Protein AF-A0ABD6WJP2-F1 (afdb_monomer_lite)

Sequence (148 aa):
MTPTDTGRATAEQLALILDTRRAESDDDATAADAEILAHIRNTLTLPGEGAPGGFPVTDDGTAYAAALIAFLTPAEKQDTGAALAAFLTPTPETLDERAARIESNRRVDEGWQALSPAEQAAQIAAVERTENPGGPCDCANCYEPADR

Structure (mmCIF, N/CA/C/O backbone):
data_AF-A0ABD6WJP2-F1
#
_entry.id   AF-A0ABD6WJP2-F1
#
loop_
_atom_site.group_PDB
_atom_site.id
_atom_site.type_symbol
_atom_site.label_atom_id
_atom_site.label_alt_id
_atom_site.label_comp_id
_atom_site.label_asym_id
_atom_site.label_entity_id
_atom_site.label_seq_id
_atom_site.pdbx_PDB_ins_code
_atom_site.Cartn_x
_atom_site.Cartn_y
_atom_site.Cartn_z
_atom_site.occupancy
_atom_site.B_iso_or_equiv
_atom_site.auth_seq_id
_atom_site.auth_comp_id
_atom_site.auth_asym_id
_atom_site.auth_atom_id
_atom_site.pdbx_PDB_model_num
ATOM 1 N N . MET A 1 1 ? 21.313 -12.684 0.507 1.00 42.25 1 MET A N 1
ATOM 2 C CA . MET A 1 1 ? 20.917 -11.836 -0.635 1.00 42.25 1 MET A CA 1
ATOM 3 C C . MET A 1 1 ? 19.630 -11.143 -0.259 1.00 42.25 1 MET A C 1
ATOM 5 O O . MET A 1 1 ? 18.653 -11.826 0.021 1.00 42.25 1 MET A O 1
ATOM 9 N N . THR A 1 2 ? 19.658 -9.820 -0.157 1.00 45.75 2 THR A N 1
ATOM 10 C CA . THR A 1 2 ? 18.459 -9.006 0.062 1.00 45.75 2 THR A CA 1
ATOM 11 C C . THR A 1 2 ? 17.679 -8.969 -1.254 1.00 45.75 2 THR A C 1
ATOM 13 O O . THR A 1 2 ? 18.316 -8.783 -2.291 1.00 45.75 2 THR A O 1
ATOM 16 N N . PRO A 1 3 ? 16.354 -9.187 -1.268 1.00 58.31 3 PRO A N 1
ATOM 17 C CA . PRO A 1 3 ? 15.568 -9.040 -2.487 1.00 58.31 3 PRO A CA 1
ATOM 18 C C . PRO A 1 3 ? 15.701 -7.602 -2.996 1.00 58.31 3 PRO A C 1
ATOM 20 O O . PRO A 1 3 ? 15.383 -6.664 -2.264 1.00 58.31 3 PRO A O 1
ATOM 23 N N . THR A 1 4 ? 16.199 -7.420 -4.218 1.00 69.00 4 THR A N 1
ATOM 24 C CA . THR A 1 4 ? 16.143 -6.121 -4.889 1.00 69.00 4 THR A CA 1
ATOM 25 C C . THR A 1 4 ? 14.677 -5.855 -5.184 1.00 69.00 4 THR A C 1
ATOM 27 O O . THR A 1 4 ? 14.054 -6.599 -5.938 1.00 69.00 4 THR A O 1
ATOM 30 N N . ASP A 1 5 ? 14.104 -4.836 -4.549 1.00 77.81 5 ASP A N 1
ATOM 31 C CA . ASP A 1 5 ? 12.790 -4.343 -4.942 1.00 77.81 5 ASP A CA 1
ATOM 32 C C . ASP A 1 5 ? 12.856 -3.972 -6.433 1.00 77.81 5 ASP A C 1
ATOM 34 O O . ASP A 1 5 ? 13.858 -3.439 -6.900 1.00 77.81 5 ASP A O 1
ATOM 38 N N . THR A 1 6 ? 11.851 -4.326 -7.215 1.00 82.25 6 THR A N 1
ATOM 39 C CA . THR A 1 6 ? 11.832 -4.069 -8.666 1.00 82.25 6 THR A CA 1
ATOM 40 C C . THR A 1 6 ? 10.681 -3.156 -9.058 1.00 82.25 6 THR A C 1
ATOM 42 O O . THR A 1 6 ? 10.491 -2.874 -10.240 1.00 82.25 6 THR A O 1
ATOM 45 N N . GLY A 1 7 ? 9.933 -2.645 -8.073 1.00 85.31 7 GLY A N 1
ATOM 46 C CA . GLY A 1 7 ? 8.733 -1.874 -8.346 1.00 85.31 7 GLY A CA 1
ATOM 47 C C . GLY A 1 7 ? 7.755 -2.692 -9.190 1.00 85.31 7 GLY A C 1
ATOM 48 O O . GLY A 1 7 ? 7.613 -3.901 -9.010 1.00 85.31 7 GLY A O 1
ATOM 49 N N . ARG A 1 8 ? 7.102 -2.045 -10.152 1.00 86.75 8 ARG A N 1
ATOM 50 C CA . ARG A 1 8 ? 6.215 -2.697 -11.128 1.00 86.75 8 ARG A CA 1
ATOM 51 C C . ARG A 1 8 ? 6.944 -3.196 -12.383 1.00 86.75 8 ARG A C 1
ATOM 53 O O . ARG A 1 8 ? 6.273 -3.638 -13.315 1.00 86.75 8 ARG A O 1
ATOM 60 N N . ALA A 1 9 ? 8.273 -3.099 -12.452 1.00 88.94 9 ALA A N 1
ATOM 61 C CA . ALA A 1 9 ? 9.012 -3.503 -13.644 1.00 88.94 9 ALA A CA 1
ATOM 62 C C . ALA A 1 9 ? 8.990 -5.026 -13.842 1.00 88.94 9 ALA A C 1
ATOM 64 O O . ALA A 1 9 ? 9.253 -5.807 -12.929 1.00 88.94 9 ALA A O 1
ATOM 65 N N . THR A 1 10 ? 8.707 -5.440 -15.074 1.00 88.44 10 THR A N 1
ATOM 66 C CA . THR A 1 10 ? 8.856 -6.826 -15.540 1.00 88.44 10 THR A CA 1
ATOM 67 C C . THR A 1 10 ? 10.330 -7.203 -15.712 1.00 88.44 10 THR A C 1
ATOM 69 O O . THR A 1 10 ? 11.198 -6.332 -15.792 1.00 88.44 10 THR A O 1
ATOM 72 N N . ALA A 1 11 ? 10.633 -8.501 -15.813 1.00 88.38 11 ALA A N 1
ATOM 73 C CA . ALA A 1 11 ? 12.002 -8.973 -16.034 1.00 88.38 11 ALA A CA 1
ATOM 74 C C . ALA A 1 11 ? 12.600 -8.421 -17.341 1.00 88.38 11 ALA A C 1
ATOM 76 O O . ALA A 1 11 ? 13.765 -8.031 -17.374 1.00 88.38 11 ALA A O 1
ATOM 77 N N . GLU A 1 12 ? 11.787 -8.319 -18.392 1.00 89.12 12 GLU A N 1
ATOM 78 C CA . GLU A 1 12 ? 12.170 -7.743 -19.680 1.00 89.12 12 GLU A CA 1
ATOM 79 C C . GLU A 1 12 ? 12.463 -6.240 -19.567 1.00 89.12 12 GLU A C 1
ATOM 81 O O . GLU A 1 12 ? 13.420 -5.748 -20.162 1.00 89.12 12 GLU A O 1
ATOM 86 N N . GLN A 1 13 ? 11.683 -5.507 -18.768 1.00 92.56 13 GLN A N 1
ATOM 87 C CA . GLN A 1 13 ? 11.934 -4.088 -18.496 1.00 92.56 13 GLN A CA 1
ATOM 88 C C . GLN A 1 13 ? 13.200 -3.877 -17.660 1.00 92.56 13 GLN A C 1
ATOM 90 O O . GLN A 1 13 ? 13.941 -2.934 -17.917 1.00 92.56 13 GLN A O 1
ATOM 95 N N . LEU A 1 14 ? 13.483 -4.756 -16.696 1.00 90.69 14 LEU A N 1
ATOM 96 C CA . LEU A 1 14 ? 14.728 -4.708 -15.924 1.00 90.69 14 LEU A CA 1
ATOM 97 C C . LEU A 1 14 ? 15.948 -4.991 -16.805 1.00 90.69 14 LEU A C 1
ATOM 99 O O . LEU A 1 14 ? 16.939 -4.273 -16.705 1.00 90.69 14 LEU A O 1
ATOM 103 N N . ALA A 1 15 ? 15.866 -5.988 -17.691 1.00 91.12 15 ALA A N 1
ATOM 104 C CA . ALA A 1 15 ? 16.926 -6.276 -18.656 1.00 91.12 15 ALA A CA 1
ATOM 105 C C . ALA A 1 15 ? 17.182 -5.072 -19.573 1.00 91.12 15 ALA A C 1
ATOM 107 O O . ALA A 1 15 ? 18.325 -4.654 -19.724 1.00 91.12 15 ALA A O 1
ATOM 108 N N . LEU A 1 16 ? 16.116 -4.443 -20.084 1.00 92.31 16 LEU A N 1
ATOM 109 C CA . LEU A 1 16 ? 16.223 -3.223 -20.884 1.00 92.31 16 LEU A CA 1
ATOM 110 C C . LEU A 1 16 ? 16.922 -2.088 -20.119 1.00 92.31 16 LEU A C 1
ATOM 112 O O . LEU A 1 16 ? 17.799 -1.431 -20.670 1.00 92.31 16 LEU A O 1
ATOM 116 N N . ILE A 1 17 ? 16.568 -1.868 -18.849 1.00 92.12 17 ILE A N 1
ATOM 117 C CA . ILE A 1 17 ? 17.210 -0.841 -18.017 1.00 92.12 17 ILE A CA 1
ATOM 118 C C . ILE A 1 17 ? 18.713 -1.106 -17.881 1.00 92.12 17 ILE A C 1
ATOM 120 O O . ILE A 1 17 ? 19.519 -0.191 -18.056 1.00 92.12 17 ILE A O 1
ATOM 124 N N . LEU A 1 18 ? 19.083 -2.347 -17.564 1.00 91.19 18 LEU A N 1
ATOM 125 C CA . LEU A 1 18 ? 20.469 -2.752 -17.342 1.00 91.19 18 LEU A CA 1
ATOM 126 C C . LEU A 1 18 ? 21.304 -2.661 -18.624 1.00 91.19 18 LEU A C 1
ATOM 128 O O . LEU A 1 18 ? 22.411 -2.124 -18.588 1.00 91.19 18 LEU A O 1
ATOM 132 N N . ASP A 1 19 ? 20.770 -3.134 -19.750 1.00 92.06 19 ASP A N 1
ATOM 133 C CA . ASP A 1 19 ? 21.452 -3.111 -21.045 1.00 92.06 19 ASP A CA 1
ATOM 134 C C . ASP A 1 19 ? 21.687 -1.675 -21.527 1.00 92.06 19 ASP A C 1
ATOM 136 O O . ASP A 1 19 ? 22.799 -1.334 -21.934 1.00 92.06 19 ASP A O 1
ATOM 140 N N . THR A 1 20 ? 20.677 -0.804 -21.422 1.00 90.12 20 THR A N 1
ATOM 141 C CA . THR A 1 20 ? 20.822 0.612 -21.784 1.00 90.12 20 THR A CA 1
ATOM 142 C C . THR A 1 20 ? 21.843 1.313 -20.888 1.00 90.12 20 THR A C 1
ATOM 144 O O . THR A 1 20 ? 22.724 2.000 -21.397 1.00 90.12 20 THR A O 1
ATOM 147 N N . ARG A 1 21 ? 21.810 1.096 -19.566 1.00 88.25 21 ARG A N 1
AT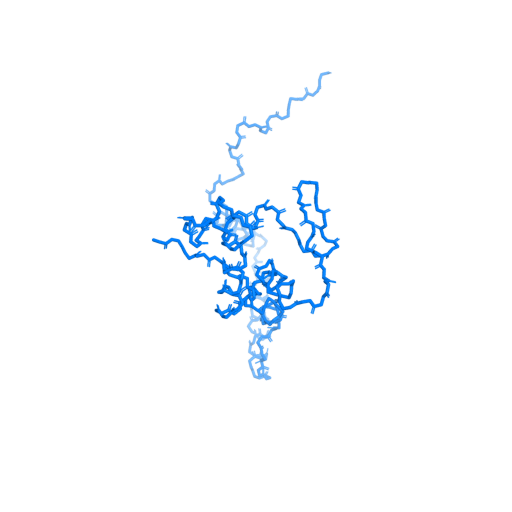OM 148 C CA . ARG A 1 21 ? 22.777 1.724 -18.645 1.00 88.25 21 ARG A CA 1
ATOM 149 C C . ARG A 1 21 ? 24.213 1.291 -18.902 1.00 88.25 21 ARG A C 1
ATOM 151 O O . ARG A 1 21 ? 25.103 2.132 -18.898 1.00 88.25 21 ARG A O 1
ATOM 158 N N . ARG A 1 22 ? 24.430 0.009 -19.191 1.00 87.81 22 ARG A N 1
ATOM 159 C CA . ARG A 1 22 ? 25.751 -0.523 -19.558 1.00 87.81 22 ARG A CA 1
ATOM 160 C C . ARG A 1 22 ? 26.267 0.011 -20.888 1.00 87.81 22 ARG A C 1
ATOM 162 O O . ARG A 1 22 ? 27.475 0.117 -21.061 1.00 87.81 22 ARG A O 1
ATOM 169 N N . ALA A 1 23 ? 25.373 0.304 -21.828 1.00 87.31 23 ALA A N 1
ATOM 170 C CA . ALA A 1 23 ? 25.742 0.867 -23.121 1.00 87.31 23 ALA A CA 1
ATOM 171 C C . ALA A 1 23 ? 26.049 2.372 -23.048 1.00 87.31 23 ALA A C 1
ATOM 173 O O . ALA A 1 23 ? 26.845 2.869 -23.842 1.00 87.31 23 ALA A O 1
ATOM 174 N N . GLU A 1 24 ? 25.410 3.095 -22.125 1.00 81.75 24 GLU A N 1
ATOM 175 C CA . GLU A 1 24 ? 25.500 4.558 -22.021 1.00 81.75 24 GLU A CA 1
ATOM 176 C C . GLU A 1 24 ? 26.496 5.053 -20.962 1.00 81.75 24 GLU A C 1
ATOM 178 O O . GLU A 1 24 ? 26.903 6.214 -21.012 1.00 81.75 24 GLU A O 1
ATOM 183 N N . SER A 1 25 ? 26.894 4.202 -20.011 1.00 76.06 25 SER A N 1
ATOM 184 C CA . SER A 1 25 ? 27.780 4.560 -18.902 1.00 76.06 25 SER A CA 1
ATOM 185 C C . SER A 1 25 ? 28.910 3.542 -18.733 1.00 76.06 25 SER A C 1
ATOM 187 O O . SER A 1 25 ? 28.677 2.396 -18.342 1.00 76.06 25 SER A O 1
ATOM 189 N N . ASP A 1 26 ? 30.152 3.982 -18.957 1.00 76.06 26 ASP A N 1
ATOM 190 C CA . ASP A 1 26 ? 31.355 3.168 -18.721 1.00 76.06 26 ASP A CA 1
ATOM 191 C C . ASP A 1 26 ? 31.484 2.740 -17.245 1.00 76.06 26 ASP A C 1
ATOM 193 O O . ASP A 1 26 ? 32.010 1.664 -16.953 1.00 76.06 26 ASP A O 1
ATOM 197 N N . ASP A 1 27 ? 30.942 3.542 -16.320 1.00 70.62 27 ASP A N 1
ATOM 198 C CA . ASP A 1 27 ? 30.904 3.238 -14.885 1.00 70.62 27 ASP A CA 1
ATOM 199 C C . ASP A 1 27 ? 29.976 2.048 -14.573 1.00 70.62 27 ASP A C 1
ATOM 201 O O . ASP A 1 27 ? 30.230 1.287 -13.638 1.00 70.62 27 ASP A O 1
ATOM 205 N N . ASP A 1 28 ? 28.935 1.835 -15.388 1.00 76.75 28 ASP A N 1
ATOM 206 C CA . ASP A 1 28 ? 27.972 0.740 -15.218 1.00 76.75 28 ASP A CA 1
ATOM 207 C C . ASP A 1 28 ? 28.384 -0.528 -16.000 1.00 76.75 28 ASP A C 1
ATOM 209 O O . ASP A 1 28 ? 27.847 -1.612 -15.756 1.00 76.75 28 ASP A O 1
ATOM 213 N N . ALA A 1 29 ? 29.369 -0.442 -16.904 1.00 75.25 29 ALA A N 1
ATOM 214 C CA . ALA A 1 29 ? 29.757 -1.528 -17.813 1.00 75.25 29 ALA A CA 1
ATOM 215 C C . ALA A 1 29 ? 30.240 -2.806 -17.097 1.00 75.25 29 ALA A C 1
ATOM 217 O O . ALA A 1 29 ? 30.068 -3.913 -17.611 1.00 75.25 29 ALA A O 1
ATOM 218 N N . THR A 1 30 ? 30.830 -2.668 -15.904 1.00 78.12 30 THR A N 1
ATOM 219 C CA . THR A 1 30 ? 31.290 -3.799 -15.069 1.00 78.12 30 THR A CA 1
ATOM 220 C C . THR A 1 30 ? 30.574 -3.900 -13.721 1.00 78.12 30 THR A C 1
ATOM 222 O O . THR A 1 30 ? 30.856 -4.819 -12.950 1.00 78.12 30 THR A O 1
ATOM 225 N N . ALA A 1 31 ? 29.635 -2.990 -13.448 1.00 83.44 31 ALA A N 1
ATOM 226 C CA . ALA A 1 31 ? 28.879 -2.955 -12.205 1.00 83.44 31 ALA A CA 1
ATOM 227 C C . ALA A 1 31 ? 27.881 -4.120 -12.116 1.00 83.44 31 ALA A C 1
ATOM 229 O O . ALA A 1 31 ? 27.334 -4.603 -13.122 1.00 83.44 31 ALA A O 1
ATOM 230 N N . ALA A 1 32 ? 27.622 -4.574 -10.889 1.00 86.81 32 ALA A N 1
ATOM 231 C CA . ALA A 1 32 ? 26.603 -5.584 -10.650 1.00 86.81 32 ALA A CA 1
ATOM 232 C C . ALA A 1 32 ? 25.201 -5.004 -10.904 1.00 86.81 32 ALA A C 1
ATOM 234 O O . ALA A 1 32 ? 24.938 -3.840 -10.607 1.00 86.81 32 ALA A O 1
ATOM 235 N N . ASP A 1 33 ? 24.258 -5.835 -11.365 1.00 87.00 33 ASP A N 1
ATOM 236 C CA . ASP A 1 33 ? 22.876 -5.400 -11.642 1.00 87.00 33 ASP A CA 1
ATOM 237 C C . ASP A 1 33 ? 22.243 -4.670 -10.445 1.00 87.00 33 ASP A C 1
ATOM 239 O O . ASP A 1 33 ? 21.573 -3.652 -10.597 1.00 87.00 33 ASP A O 1
ATOM 243 N N . ALA A 1 34 ? 22.493 -5.163 -9.229 1.00 85.31 34 ALA A N 1
ATOM 244 C CA . ALA A 1 34 ? 21.973 -4.562 -8.005 1.00 85.31 34 ALA A CA 1
ATOM 245 C C . ALA A 1 34 ? 22.538 -3.155 -7.734 1.00 85.31 34 ALA A C 1
ATOM 247 O O . ALA A 1 34 ? 21.825 -2.318 -7.185 1.00 85.31 34 ALA A O 1
ATOM 248 N N . GLU A 1 35 ? 23.788 -2.886 -8.118 1.00 86.50 35 GLU A N 1
ATOM 249 C CA . GLU A 1 35 ? 24.429 -1.576 -7.949 1.00 86.50 35 GLU A CA 1
ATOM 250 C C . GLU A 1 35 ? 23.851 -0.563 -8.938 1.00 86.50 35 GLU A C 1
ATOM 252 O O . GLU A 1 35 ? 23.480 0.539 -8.533 1.00 86.50 35 GLU A O 1
ATOM 257 N N . ILE A 1 36 ? 23.663 -0.974 -10.197 1.00 88.19 36 ILE A N 1
ATOM 258 C CA . ILE A 1 36 ? 23.035 -0.157 -11.245 1.00 88.19 36 ILE A CA 1
ATOM 259 C C . ILE A 1 36 ? 21.601 0.214 -10.833 1.00 88.19 36 ILE A C 1
ATOM 261 O O . ILE A 1 36 ? 21.217 1.385 -10.837 1.00 88.19 36 ILE A O 1
ATOM 265 N N . LEU A 1 37 ? 20.806 -0.772 -10.407 1.00 89.06 37 LEU A N 1
ATOM 266 C CA . LEU A 1 37 ? 19.415 -0.559 -9.994 1.00 89.06 37 LEU A CA 1
ATOM 267 C C . LEU A 1 37 ? 19.301 0.308 -8.727 1.00 89.06 37 LEU A C 1
ATOM 269 O O . LEU A 1 37 ? 18.393 1.139 -8.625 1.00 89.06 37 LEU A O 1
ATOM 273 N N . ALA A 1 38 ? 20.220 0.156 -7.768 1.00 86.75 38 ALA A N 1
ATOM 274 C CA . ALA A 1 38 ? 20.273 1.010 -6.583 1.00 86.75 38 ALA A CA 1
ATOM 275 C C . ALA A 1 38 ? 20.654 2.453 -6.941 1.00 86.75 38 ALA A C 1
ATOM 277 O O . ALA A 1 38 ? 20.040 3.395 -6.439 1.00 86.75 38 ALA A O 1
ATOM 278 N N . HIS A 1 39 ? 21.625 2.637 -7.836 1.00 85.88 39 HIS A N 1
ATOM 279 C CA . HIS A 1 39 ? 22.031 3.955 -8.310 1.00 85.88 39 HIS A CA 1
ATOM 280 C C . HIS A 1 39 ? 20.873 4.692 -8.998 1.00 85.88 39 HIS A C 1
ATOM 282 O O . HIS A 1 39 ? 20.619 5.856 -8.683 1.00 85.88 39 HIS A O 1
ATOM 288 N N . ILE A 1 40 ? 20.115 4.002 -9.856 1.00 88.31 40 ILE A N 1
ATOM 289 C CA . ILE A 1 40 ? 18.912 4.551 -10.499 1.00 88.31 40 ILE A CA 1
ATOM 290 C C . ILE A 1 40 ? 17.898 5.014 -9.456 1.00 88.31 40 ILE A C 1
ATOM 292 O O . ILE A 1 40 ? 17.438 6.148 -9.533 1.00 88.31 40 ILE A O 1
ATOM 296 N N . ARG A 1 41 ? 17.579 4.186 -8.454 1.00 87.12 41 ARG A N 1
ATOM 297 C CA . ARG A 1 41 ? 16.627 4.570 -7.397 1.00 87.12 41 ARG A CA 1
ATOM 298 C C . ARG A 1 41 ? 17.072 5.757 -6.557 1.00 87.12 41 ARG A C 1
ATOM 300 O O . ARG A 1 41 ? 16.231 6.515 -6.093 1.00 87.12 41 ARG A O 1
ATOM 307 N N . ASN A 1 42 ? 18.373 5.892 -6.333 1.00 85.19 42 ASN A N 1
ATOM 308 C CA . ASN A 1 42 ? 18.915 6.993 -5.544 1.00 85.19 42 ASN A CA 1
ATOM 309 C C . ASN A 1 42 ? 18.977 8.306 -6.336 1.00 85.19 42 ASN A C 1
ATOM 311 O O . ASN A 1 42 ? 19.055 9.371 -5.731 1.00 85.19 42 ASN A O 1
ATOM 315 N N . THR A 1 43 ? 18.967 8.229 -7.669 1.00 84.81 43 THR A N 1
ATOM 316 C CA . THR A 1 43 ? 19.226 9.376 -8.550 1.00 84.81 43 THR A CA 1
ATOM 317 C C . THR A 1 43 ? 17.972 9.856 -9.273 1.00 84.81 43 THR A C 1
ATOM 319 O O . THR A 1 43 ? 17.811 11.059 -9.476 1.00 84.81 43 THR A O 1
ATOM 322 N N . LEU A 1 44 ? 17.091 8.940 -9.677 1.00 87.19 44 LEU A N 1
ATOM 323 C CA . LEU A 1 44 ? 15.921 9.236 -10.496 1.00 87.19 44 LEU A CA 1
ATOM 324 C C . LEU A 1 44 ? 14.631 9.257 -9.675 1.00 87.19 44 LEU A C 1
ATOM 326 O O . LEU A 1 44 ? 14.443 8.457 -8.759 1.00 87.19 44 LEU A O 1
ATOM 330 N N . THR A 1 45 ? 13.716 10.151 -10.045 1.00 84.88 45 THR A N 1
ATOM 331 C CA . THR A 1 45 ? 12.371 10.251 -9.460 1.00 84.88 45 THR A CA 1
ATOM 332 C C . THR A 1 45 ? 11.288 10.088 -10.522 1.00 84.88 45 THR A C 1
ATOM 334 O O . THR A 1 45 ? 11.541 10.217 -11.723 1.00 84.88 45 THR A O 1
ATOM 337 N N . LEU A 1 46 ? 10.062 9.788 -10.084 1.00 82.69 46 LEU A N 1
ATOM 338 C CA . LEU A 1 46 ? 8.915 9.699 -10.983 1.00 82.69 46 LEU A CA 1
ATOM 339 C C . LEU A 1 46 ? 8.624 11.054 -11.662 1.00 82.69 46 LEU A C 1
ATOM 341 O O . LEU A 1 46 ? 8.898 12.113 -11.079 1.00 82.69 46 LEU A O 1
ATOM 345 N N . PRO A 1 47 ? 8.054 11.047 -12.884 1.00 77.44 47 PRO A N 1
ATOM 346 C CA . PRO A 1 47 ? 7.664 12.271 -13.575 1.00 77.44 47 PRO A CA 1
ATOM 347 C C . PRO A 1 47 ? 6.748 13.143 -12.705 1.00 77.44 47 PRO A C 1
ATOM 349 O O . PRO A 1 47 ? 5.749 12.671 -12.171 1.00 77.44 47 PRO A O 1
ATOM 352 N N . GLY A 1 48 ? 7.082 14.426 -12.555 1.00 69.81 48 GLY A N 1
ATOM 353 C CA . GLY A 1 48 ? 6.300 15.371 -11.745 1.00 69.81 48 GLY A CA 1
ATOM 354 C C . GLY A 1 48 ? 6.504 15.268 -10.225 1.00 69.81 48 GLY A C 1
ATOM 355 O O . GLY A 1 48 ? 6.078 16.172 -9.511 1.00 69.81 48 GLY A O 1
ATOM 356 N N . GLU A 1 49 ? 7.217 14.251 -9.729 1.00 68.56 49 GLU A N 1
ATOM 357 C CA . GLU A 1 49 ? 7.524 14.043 -8.302 1.00 68.56 49 GLU A CA 1
ATOM 358 C C . GLU A 1 49 ? 8.947 14.503 -7.924 1.00 68.56 49 GLU A C 1
ATOM 360 O O . GLU A 1 49 ? 9.614 13.925 -7.066 1.00 68.56 49 GLU A O 1
ATOM 365 N N . GLY A 1 50 ? 9.463 15.538 -8.591 1.00 57.56 50 GLY A N 1
ATOM 366 C CA . GLY A 1 50 ? 10.814 16.053 -8.355 1.00 57.56 50 GLY A CA 1
ATOM 367 C C . GLY A 1 50 ? 11.008 16.577 -6.926 1.00 57.56 50 GLY A C 1
ATOM 368 O O . GLY A 1 50 ? 10.594 17.691 -6.612 1.00 57.56 50 GLY A O 1
ATOM 369 N N . ALA A 1 51 ? 11.671 15.797 -6.070 1.00 52.34 51 ALA A N 1
ATOM 370 C CA . ALA A 1 51 ? 12.196 16.254 -4.785 1.00 52.34 51 ALA A CA 1
ATOM 371 C C . ALA A 1 51 ? 13.582 16.918 -4.961 1.00 52.34 51 ALA A C 1
ATOM 373 O O . ALA A 1 51 ? 14.267 16.655 -5.955 1.00 52.34 51 ALA A O 1
ATOM 374 N N . PRO A 1 52 ? 14.045 17.757 -4.012 1.00 50.12 52 PRO A N 1
ATOM 375 C CA . PRO A 1 52 ? 15.379 18.351 -4.085 1.00 50.12 52 PRO A CA 1
ATOM 376 C C . PRO A 1 52 ? 16.464 17.262 -4.130 1.00 50.12 52 PRO A C 1
ATOM 378 O O . PRO A 1 52 ? 16.647 16.535 -3.158 1.00 50.12 52 PRO A O 1
ATOM 381 N N . GLY A 1 53 ? 17.185 17.166 -5.252 1.00 59.12 53 GLY A N 1
ATOM 382 C CA . GLY A 1 53 ? 18.303 16.232 -5.447 1.00 59.12 53 GLY A CA 1
ATOM 383 C C . GLY A 1 53 ? 18.023 15.019 -6.344 1.00 59.12 53 GLY A C 1
ATOM 384 O O . GLY A 1 53 ? 18.969 14.308 -6.665 1.00 59.12 53 GLY A O 1
ATOM 385 N N . GLY A 1 54 ? 16.778 14.799 -6.780 1.00 62.97 54 GLY A N 1
ATOM 386 C CA . GLY A 1 54 ? 16.428 13.752 -7.747 1.00 62.97 54 GLY A CA 1
ATOM 387 C C . GLY A 1 54 ? 16.209 14.306 -9.156 1.00 62.97 54 GLY A C 1
ATOM 388 O O . GLY A 1 54 ? 15.645 15.390 -9.319 1.00 62.97 54 GLY A O 1
ATOM 389 N N . PHE A 1 55 ? 16.638 13.567 -10.178 1.00 77.75 55 PHE A N 1
ATOM 390 C CA . PHE A 1 55 ? 16.368 13.899 -11.576 1.00 77.75 55 PHE A CA 1
ATOM 391 C C . PHE A 1 55 ? 15.073 13.206 -12.025 1.00 77.75 55 PHE A C 1
ATOM 393 O O . PHE A 1 55 ? 15.026 11.974 -12.053 1.00 77.75 55 PHE A O 1
ATOM 400 N N . PRO A 1 56 ? 14.011 13.951 -12.374 1.00 83.00 56 PRO A N 1
ATOM 401 C CA . PRO A 1 56 ? 12.775 13.331 -12.826 1.00 83.00 56 PRO A CA 1
ATOM 402 C C . PRO A 1 56 ? 13.009 12.593 -14.146 1.00 83.00 56 PRO A C 1
ATOM 404 O O . PRO A 1 56 ? 13.631 13.130 -15.067 1.00 83.00 56 PRO A O 1
ATOM 407 N N . VAL A 1 57 ? 12.481 11.374 -14.252 1.00 85.00 57 VAL A N 1
ATOM 408 C CA . VAL A 1 57 ? 12.443 10.655 -15.530 1.00 85.00 57 VAL A CA 1
ATOM 409 C C . VAL A 1 57 ? 11.602 11.465 -16.515 1.00 85.00 57 VAL A C 1
ATOM 411 O O . VAL A 1 57 ? 10.486 11.884 -16.205 1.00 85.00 57 VAL A O 1
ATOM 414 N N . THR A 1 58 ? 12.147 11.701 -17.708 1.00 86.56 58 THR A N 1
ATOM 415 C CA . THR A 1 58 ? 11.388 12.306 -18.805 1.00 86.56 58 THR A CA 1
ATOM 416 C C . THR A 1 58 ? 10.554 11.215 -19.459 1.00 86.56 58 THR A C 1
ATOM 418 O O . THR A 1 58 ? 11.111 10.274 -20.017 1.00 86.56 58 THR A O 1
ATOM 421 N N . ASP A 1 59 ? 9.230 11.330 -19.377 1.00 86.44 59 ASP A N 1
ATOM 422 C CA . ASP A 1 59 ? 8.326 10.468 -20.138 1.00 86.44 59 ASP A CA 1
ATOM 423 C C . ASP A 1 59 ? 8.275 10.950 -21.593 1.00 86.44 59 ASP A C 1
ATOM 425 O O . ASP A 1 59 ? 7.490 11.823 -21.966 1.00 86.44 59 ASP A O 1
ATOM 429 N N . ASP A 1 60 ? 9.195 10.430 -22.400 1.00 86.81 60 ASP A N 1
ATOM 430 C CA . ASP A 1 60 ? 9.303 10.692 -23.835 1.00 86.81 60 ASP A CA 1
ATOM 431 C C . ASP A 1 60 ? 8.546 9.656 -24.689 1.00 86.81 60 ASP A C 1
ATOM 433 O O . ASP A 1 60 ? 8.635 9.669 -25.919 1.00 86.81 60 ASP A O 1
ATOM 437 N N . GLY A 1 61 ? 7.788 8.756 -24.047 1.00 86.06 61 GLY A N 1
ATOM 438 C CA . GLY A 1 61 ? 7.062 7.669 -24.700 1.00 86.06 61 GLY A CA 1
ATOM 439 C C . GLY A 1 61 ? 7.937 6.499 -25.161 1.00 86.06 61 GLY A C 1
ATOM 440 O O . GLY A 1 61 ? 7.435 5.596 -25.837 1.00 86.06 61 GLY A O 1
ATOM 441 N N . THR A 1 62 ? 9.232 6.477 -24.826 1.00 92.00 62 THR A N 1
ATOM 442 C CA . THR A 1 62 ? 10.112 5.351 -25.159 1.00 92.00 62 THR A CA 1
ATOM 443 C C . THR A 1 62 ? 9.889 4.154 -24.232 1.00 92.00 62 THR A C 1
ATOM 445 O O . THR A 1 62 ? 9.462 4.275 -23.082 1.00 92.00 62 THR A O 1
ATOM 448 N N . ALA A 1 63 ? 10.242 2.959 -24.717 1.00 90.25 63 ALA A N 1
ATOM 449 C CA . ALA A 1 63 ? 10.210 1.742 -23.904 1.00 90.25 63 ALA A CA 1
ATOM 450 C C . ALA A 1 63 ? 11.151 1.825 -22.687 1.00 90.25 63 ALA A C 1
ATOM 452 O O . ALA A 1 63 ? 10.858 1.240 -21.646 1.00 90.25 63 ALA A O 1
ATOM 453 N N . TYR A 1 64 ? 12.251 2.576 -22.808 1.00 89.69 64 TYR A N 1
ATOM 454 C CA . TYR A 1 64 ? 13.198 2.814 -21.723 1.00 89.69 64 TYR A CA 1
ATOM 455 C C . TYR A 1 64 ? 12.601 3.721 -20.638 1.00 89.69 64 TYR A C 1
ATOM 457 O O . TYR A 1 64 ? 12.623 3.352 -19.464 1.00 89.69 64 TYR A O 1
ATOM 465 N N . ALA A 1 65 ? 11.972 4.841 -21.016 1.00 88.94 65 ALA A N 1
ATOM 466 C CA . ALA A 1 65 ? 11.261 5.701 -20.068 1.00 88.94 65 ALA A CA 1
ATOM 467 C C . ALA A 1 65 ? 10.123 4.948 -19.360 1.00 88.94 65 ALA A C 1
ATOM 469 O O . ALA A 1 65 ? 10.019 4.994 -18.134 1.00 88.94 65 ALA A O 1
ATOM 470 N N . ALA A 1 66 ? 9.332 4.165 -20.102 1.00 91.44 66 ALA A N 1
ATOM 471 C CA . ALA A 1 66 ? 8.281 3.326 -19.528 1.00 91.44 66 ALA A CA 1
ATOM 472 C C . ALA A 1 66 ? 8.831 2.274 -18.545 1.00 91.44 66 ALA A C 1
ATOM 474 O O . ALA A 1 66 ? 8.223 2.023 -17.503 1.00 91.44 66 ALA A O 1
ATOM 475 N N . ALA A 1 67 ? 9.987 1.672 -18.846 1.00 92.19 67 ALA A N 1
ATOM 476 C CA . ALA A 1 67 ? 10.657 0.730 -17.953 1.00 92.19 67 ALA A CA 1
ATOM 477 C C . ALA A 1 67 ? 11.149 1.412 -16.664 1.00 92.19 67 ALA A C 1
ATOM 479 O O . ALA A 1 67 ? 10.892 0.898 -15.575 1.00 92.19 67 ALA A O 1
ATOM 480 N N . LEU A 1 68 ? 11.789 2.585 -16.764 1.00 91.44 68 LEU A N 1
ATOM 481 C CA . LEU A 1 68 ? 12.234 3.366 -15.603 1.00 91.44 68 LEU A CA 1
ATOM 482 C C . LEU A 1 68 ? 11.058 3.781 -14.711 1.00 91.44 68 LEU A C 1
ATOM 484 O O . LEU A 1 68 ? 11.125 3.624 -13.493 1.00 91.44 68 LEU A O 1
ATOM 488 N N . ILE A 1 69 ? 9.959 4.251 -15.306 1.00 90.56 69 ILE A N 1
ATOM 489 C CA . ILE A 1 69 ? 8.739 4.605 -14.570 1.00 90.56 69 ILE A CA 1
ATOM 490 C C . ILE A 1 69 ? 8.174 3.373 -13.859 1.00 90.56 69 ILE A C 1
ATOM 492 O O . ILE A 1 69 ? 7.860 3.451 -12.672 1.00 90.56 69 ILE A O 1
ATOM 496 N N . ALA A 1 70 ? 8.092 2.220 -14.530 1.00 89.75 70 ALA A N 1
ATOM 497 C CA . ALA A 1 70 ? 7.621 0.982 -13.909 1.00 89.75 70 ALA A CA 1
ATOM 498 C C . ALA A 1 70 ? 8.519 0.537 -12.740 1.00 89.75 70 ALA A C 1
ATOM 500 O O . ALA A 1 70 ? 8.005 0.130 -11.701 1.00 89.75 70 ALA A O 1
ATOM 501 N N . PHE A 1 71 ? 9.841 0.662 -12.876 1.00 90.44 71 PHE A N 1
ATOM 502 C CA . PHE A 1 71 ? 10.815 0.294 -11.843 1.00 90.44 71 PHE A CA 1
ATOM 503 C C . PHE A 1 71 ? 10.766 1.206 -10.605 1.00 90.44 71 PHE A C 1
ATOM 505 O O . PHE A 1 71 ? 10.893 0.736 -9.467 1.00 90.44 71 PHE A O 1
ATOM 512 N N . LEU A 1 72 ? 10.576 2.512 -10.820 1.00 88.94 72 LEU A N 1
ATOM 513 C CA . LEU A 1 72 ? 10.466 3.511 -9.753 1.00 88.94 72 LEU A CA 1
ATOM 514 C C . LEU A 1 72 ? 9.080 3.525 -9.101 1.00 88.94 72 LEU A C 1
ATOM 516 O O . LEU A 1 72 ? 8.961 3.890 -7.933 1.00 88.94 72 LEU A O 1
ATOM 520 N N . THR A 1 73 ? 8.041 3.107 -9.827 1.00 87.44 73 THR A N 1
ATOM 521 C CA . THR A 1 73 ? 6.695 2.976 -9.269 1.00 87.44 73 THR A CA 1
ATOM 522 C C . THR A 1 73 ? 6.692 1.821 -8.274 1.00 87.44 73 THR A C 1
ATOM 524 O O . THR A 1 73 ? 6.983 0.687 -8.668 1.00 87.44 73 THR A O 1
ATOM 527 N N . PRO A 1 74 ? 6.320 2.054 -7.003 1.00 83.00 74 PRO A N 1
ATOM 528 C CA . PRO A 1 74 ? 6.194 0.977 -6.037 1.00 83.00 74 PRO A CA 1
ATOM 529 C C . PRO A 1 74 ? 5.296 -0.135 -6.592 1.00 83.00 74 PRO A C 1
ATOM 531 O O . PRO A 1 74 ? 4.183 0.128 -7.076 1.00 83.00 74 PRO A O 1
ATOM 534 N N . ALA A 1 75 ? 5.766 -1.385 -6.513 1.00 74.00 75 ALA A N 1
ATOM 535 C CA . ALA A 1 75 ? 4.860 -2.524 -6.556 1.00 74.00 75 ALA A CA 1
ATOM 536 C C . ALA A 1 75 ? 3.837 -2.253 -5.462 1.00 74.00 75 ALA 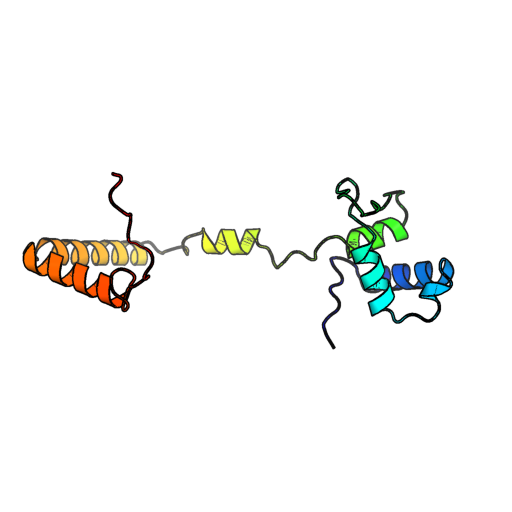A C 1
ATOM 538 O O . ALA A 1 75 ? 4.233 -2.024 -4.316 1.00 74.00 75 ALA A O 1
ATOM 539 N N . GLU A 1 76 ? 2.551 -2.175 -5.799 1.00 58.34 76 GLU A N 1
ATOM 540 C CA . GLU A 1 76 ? 1.546 -1.977 -4.762 1.00 58.34 76 GLU A CA 1
ATOM 541 C C . GLU A 1 76 ? 1.789 -3.034 -3.694 1.00 58.34 76 GLU A C 1
ATOM 543 O O . GLU A 1 76 ? 1.774 -4.236 -3.973 1.00 58.34 76 GLU A O 1
ATOM 548 N N . LYS A 1 77 ? 2.058 -2.587 -2.462 1.00 49.28 77 LYS A N 1
ATOM 549 C CA . LYS A 1 77 ? 1.801 -3.425 -1.301 1.00 49.28 77 LYS A CA 1
ATOM 550 C C . LYS A 1 77 ? 0.365 -3.886 -1.480 1.00 49.28 77 LYS A C 1
ATOM 552 O O . LYS A 1 77 ? -0.520 -3.042 -1.401 1.00 49.28 77 LYS A O 1
ATOM 557 N N . GLN A 1 78 ? 0.208 -5.170 -1.796 1.00 49.59 78 GLN A N 1
ATOM 558 C CA . GLN A 1 78 ? -1.028 -5.944 -1.814 1.00 49.59 78 GLN A CA 1
ATOM 559 C C . GLN A 1 78 ? -2.240 -5.101 -1.428 1.00 49.59 78 GLN A C 1
ATOM 561 O O . GLN A 1 78 ? -2.468 -4.894 -0.240 1.00 49.59 78 GLN A O 1
ATOM 566 N N . ASP A 1 79 ? -2.941 -4.589 -2.438 1.00 53.88 79 ASP A N 1
ATOM 567 C CA . ASP A 1 79 ? -4.325 -4.132 -2.363 1.00 53.88 79 ASP A CA 1
ATOM 568 C C . ASP A 1 79 ? -4.713 -3.546 -0.991 1.00 53.88 79 ASP A C 1
ATOM 570 O O . ASP A 1 79 ? -5.524 -4.098 -0.245 1.00 53.88 79 ASP A O 1
ATOM 574 N N . THR A 1 80 ? -4.078 -2.436 -0.603 1.00 55.75 80 THR A N 1
ATOM 575 C CA . THR A 1 80 ? -4.447 -1.725 0.630 1.00 55.75 80 THR A CA 1
ATOM 576 C C . THR A 1 80 ? -5.904 -1.283 0.584 1.00 55.75 80 THR A C 1
ATOM 578 O O . THR A 1 80 ? -6.524 -1.187 1.633 1.00 55.75 80 THR A O 1
ATOM 581 N N . GLY A 1 81 ? -6.478 -1.092 -0.607 1.00 60.19 81 GLY A N 1
ATOM 582 C CA . GLY A 1 81 ? -7.906 -0.871 -0.809 1.00 60.19 81 GLY A CA 1
ATOM 583 C C . GLY A 1 81 ? -8.749 -2.059 -0.351 1.00 60.19 81 GLY A C 1
ATOM 584 O O . GLY A 1 81 ? -9.632 -1.872 0.480 1.00 60.19 81 GLY A O 1
ATOM 585 N N . ALA A 1 82 ? -8.464 -3.277 -0.816 1.00 59.75 82 ALA A N 1
ATOM 586 C CA . ALA A 1 82 ? -9.182 -4.479 -0.389 1.00 59.75 82 ALA A CA 1
ATOM 587 C C . ALA A 1 82 ? -8.878 -4.882 1.059 1.00 59.75 82 ALA A C 1
ATOM 589 O O . ALA A 1 82 ? -9.780 -5.328 1.761 1.00 59.75 82 ALA A O 1
ATOM 590 N N . ALA A 1 83 ? -7.646 -4.705 1.539 1.00 59.62 83 ALA A N 1
ATOM 591 C CA . ALA A 1 83 ? -7.282 -4.994 2.925 1.00 59.62 83 ALA A CA 1
ATOM 592 C C . ALA A 1 83 ? -7.922 -3.997 3.903 1.00 59.62 83 ALA A C 1
ATOM 594 O O . ALA A 1 83 ? -8.446 -4.401 4.940 1.00 59.62 83 ALA A O 1
ATOM 595 N N . LEU A 1 84 ? -7.946 -2.705 3.560 1.00 65.25 84 LEU A N 1
ATOM 596 C CA . LEU A 1 84 ? -8.657 -1.688 4.333 1.00 65.25 84 LEU A CA 1
ATOM 597 C C . LEU A 1 84 ? -10.171 -1.884 4.214 1.00 65.25 84 LEU A C 1
ATOM 599 O O . LEU A 1 84 ? -10.867 -1.785 5.214 1.00 65.25 84 LEU A O 1
ATOM 603 N N . ALA A 1 85 ? -10.689 -2.230 3.034 1.00 67.38 85 ALA A N 1
ATOM 604 C CA . ALA A 1 85 ? -12.097 -2.565 2.864 1.00 67.38 85 ALA A CA 1
ATOM 605 C C . ALA A 1 85 ? -12.476 -3.794 3.691 1.00 67.38 85 ALA A C 1
ATOM 607 O O . ALA A 1 85 ? -13.498 -3.744 4.352 1.00 67.38 85 ALA A O 1
ATOM 608 N N . ALA A 1 86 ? -11.662 -4.850 3.735 1.00 66.94 86 ALA A N 1
ATOM 609 C CA . ALA A 1 86 ? -11.886 -6.036 4.564 1.00 66.94 86 ALA A CA 1
ATOM 610 C C . ALA A 1 86 ? -11.761 -5.741 6.068 1.00 66.94 86 ALA A C 1
ATOM 612 O O . ALA A 1 86 ? -12.472 -6.334 6.870 1.00 66.94 86 ALA A O 1
ATOM 613 N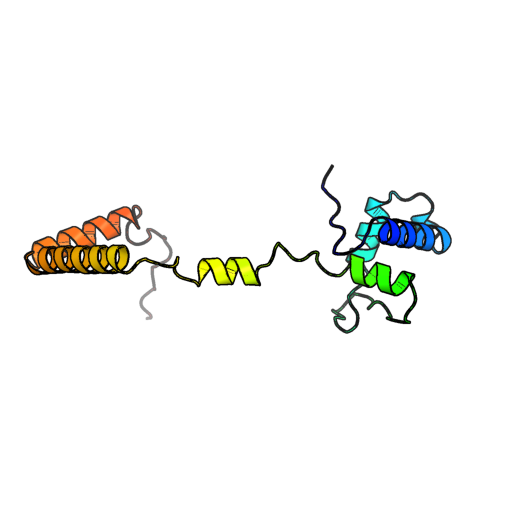 N . PHE A 1 87 ? -10.886 -4.810 6.456 1.00 70.12 87 PHE A N 1
ATOM 614 C CA . PHE A 1 87 ? -10.779 -4.337 7.836 1.00 70.12 87 PHE A CA 1
ATOM 615 C C . PHE A 1 87 ? -11.980 -3.468 8.251 1.00 70.12 87 PHE A C 1
ATOM 617 O O . PHE A 1 87 ? -12.434 -3.539 9.390 1.00 70.12 87 PHE A O 1
ATOM 624 N N . LEU A 1 88 ? -12.500 -2.648 7.332 1.00 76.75 88 LEU A N 1
ATOM 625 C CA . LEU A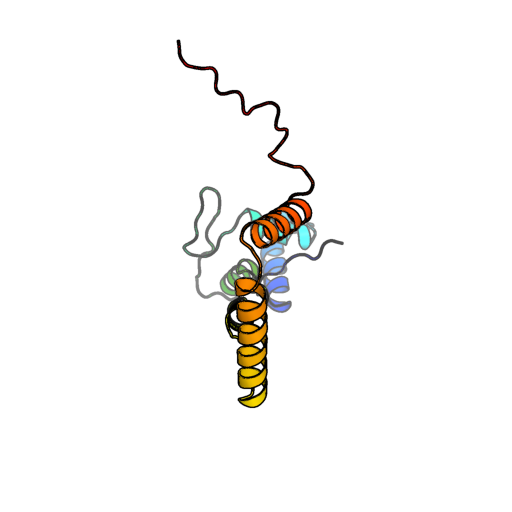 1 88 ? -13.613 -1.723 7.570 1.00 76.75 88 LEU A CA 1
ATOM 626 C C . LEU A 1 88 ? -14.991 -2.337 7.298 1.00 76.75 88 LEU A C 1
ATOM 628 O O . LEU A 1 88 ? -15.995 -1.795 7.762 1.00 76.75 88 LEU A O 1
ATOM 632 N N . THR A 1 89 ? -15.071 -3.437 6.546 1.00 65.94 89 THR A N 1
ATOM 633 C CA . THR A 1 89 ? -16.326 -4.156 6.341 1.00 65.94 89 THR A CA 1
ATOM 634 C C . THR A 1 89 ? -16.528 -5.125 7.494 1.00 65.94 89 THR A C 1
ATOM 636 O O . THR A 1 89 ? -15.745 -6.061 7.659 1.00 65.94 89 THR A O 1
ATOM 639 N N . PRO A 1 90 ? -17.587 -4.944 8.303 1.00 63.38 90 PRO A N 1
ATOM 640 C CA . PRO A 1 90 ? -17.992 -6.002 9.205 1.00 63.38 90 PRO A CA 1
ATOM 641 C C . PRO A 1 90 ? -18.272 -7.250 8.367 1.00 63.38 90 PRO A C 1
ATOM 643 O O . PRO A 1 90 ? -18.884 -7.173 7.297 1.00 63.38 90 PRO A O 1
ATOM 646 N N . THR A 1 91 ? -17.793 -8.396 8.847 1.00 73.56 91 THR A N 1
ATOM 647 C CA . THR A 1 91 ? -18.074 -9.698 8.240 1.00 73.56 91 THR A CA 1
ATOM 648 C C . THR A 1 91 ? -19.588 -9.808 8.047 1.00 73.56 91 THR A C 1
ATOM 650 O O . THR A 1 91 ? -20.323 -9.444 8.971 1.00 73.56 91 THR A O 1
ATOM 653 N N . PRO A 1 92 ? -20.084 -10.239 6.872 1.00 63.94 92 PRO A N 1
ATOM 654 C CA . PRO A 1 92 ? -21.518 -10.357 6.660 1.00 63.94 92 PRO A CA 1
ATOM 655 C C . PRO A 1 92 ? -22.090 -11.326 7.695 1.00 63.94 92 PRO A C 1
ATOM 657 O O . PRO A 1 92 ? -21.806 -12.519 7.659 1.00 63.94 92 PRO A O 1
ATOM 660 N N . GLU A 1 93 ? -22.858 -10.785 8.636 1.00 78.75 93 GLU A N 1
ATOM 661 C CA . GLU A 1 93 ? -23.531 -11.554 9.674 1.00 78.75 93 GLU A CA 1
ATOM 662 C C . GLU A 1 93 ? -24.897 -12.020 9.180 1.00 78.75 93 GLU A C 1
ATOM 664 O O . GLU A 1 93 ? -25.650 -11.276 8.540 1.00 78.75 93 GLU A O 1
ATOM 669 N N . THR A 1 94 ? -25.244 -13.257 9.503 1.00 86.88 94 THR A N 1
ATOM 670 C CA . THR A 1 94 ? -26.612 -13.745 9.347 1.00 86.88 94 THR A CA 1
ATOM 671 C C . THR A 1 94 ? -27.543 -13.052 10.348 1.00 86.88 94 THR A C 1
ATOM 673 O O . THR A 1 94 ? -27.118 -12.521 11.378 1.00 86.88 94 THR A O 1
ATOM 676 N N . LEU A 1 95 ? -28.852 -13.059 10.068 1.00 85.19 95 LEU A N 1
ATOM 677 C CA . LEU A 1 95 ? -29.847 -12.499 10.992 1.00 85.19 95 LEU A CA 1
ATOM 678 C C . LEU A 1 95 ? -29.824 -13.200 12.360 1.00 85.19 95 LEU A C 1
ATOM 680 O O . LEU A 1 95 ? -30.013 -12.536 13.379 1.00 85.19 95 LEU A O 1
ATOM 684 N N . ASP A 1 96 ? -29.541 -14.503 12.379 1.00 90.88 96 ASP A N 1
ATOM 685 C CA . ASP A 1 96 ? -29.444 -15.291 13.609 1.00 90.88 96 ASP A CA 1
ATOM 686 C C . ASP A 1 96 ? -28.198 -14.924 14.425 1.00 90.88 96 ASP A C 1
ATOM 688 O O . ASP A 1 96 ? -28.292 -14.722 15.636 1.00 90.88 96 ASP A O 1
ATOM 692 N N . GLU A 1 97 ? -27.041 -14.744 13.779 1.00 87.88 97 GLU A N 1
ATOM 693 C CA . GLU A 1 97 ? -25.818 -14.269 14.445 1.00 87.88 97 GLU A CA 1
ATOM 694 C C . GLU A 1 97 ? -25.997 -12.858 15.010 1.00 87.88 97 GLU A C 1
ATOM 696 O O . GLU A 1 97 ? -25.594 -12.574 16.144 1.00 87.88 97 GLU A O 1
ATOM 701 N N . ARG A 1 98 ? -26.680 -11.985 14.262 1.00 87.31 98 ARG A N 1
ATOM 702 C CA . ARG A 1 98 ? -27.005 -10.635 14.723 1.00 87.31 98 ARG A CA 1
ATOM 703 C C . ARG A 1 98 ? -27.917 -10.664 15.946 1.00 87.31 98 ARG A C 1
ATOM 705 O O . ARG A 1 98 ? -27.672 -9.936 16.909 1.00 87.31 98 ARG A O 1
ATOM 712 N N . ALA A 1 99 ? -28.953 -11.502 15.925 1.00 90.12 99 ALA A N 1
ATOM 713 C CA . ALA A 1 99 ? -29.864 -11.674 17.053 1.00 90.12 99 ALA A CA 1
ATOM 714 C C . ALA A 1 99 ? -29.133 -12.229 18.287 1.00 90.12 99 ALA A C 1
ATOM 716 O O . ALA A 1 99 ? -29.319 -11.717 19.392 1.00 90.12 99 ALA A O 1
ATOM 717 N N . ALA A 1 100 ? -28.242 -13.207 18.098 1.00 92.19 100 ALA A N 1
ATOM 718 C CA . ALA A 1 100 ? -27.427 -13.770 19.169 1.00 92.19 100 ALA A CA 1
ATOM 719 C C . ALA A 1 100 ? -26.486 -12.727 19.796 1.00 92.19 100 ALA A C 1
ATOM 721 O O . ALA A 1 100 ? -26.394 -12.646 21.023 1.00 92.19 100 ALA A O 1
ATOM 722 N N . ARG A 1 101 ? -25.834 -11.879 18.986 1.00 90.56 101 ARG A N 1
ATOM 723 C CA . ARG A 1 101 ? -24.981 -10.793 19.497 1.00 90.56 101 ARG A CA 1
ATOM 724 C C . ARG A 1 101 ? -25.783 -9.752 20.276 1.00 90.56 101 ARG A C 1
ATOM 726 O O . ARG A 1 101 ? -25.340 -9.324 21.338 1.00 90.56 101 ARG A O 1
ATOM 733 N N . ILE A 1 102 ? -26.954 -9.355 19.774 1.00 93.50 102 ILE A N 1
ATOM 734 C CA . ILE A 1 102 ? -27.834 -8.398 20.466 1.00 93.50 102 ILE A CA 1
ATOM 735 C C . ILE A 1 102 ? -28.2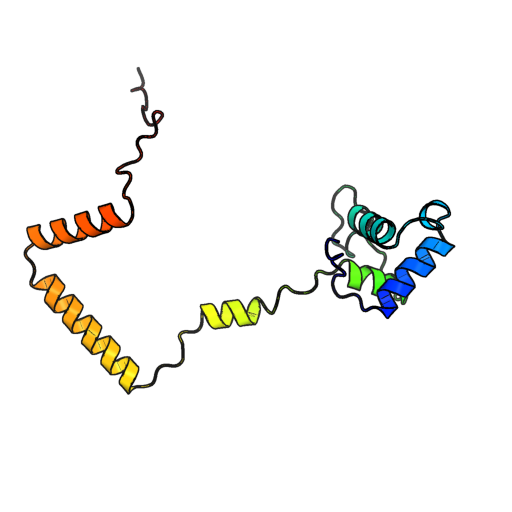43 -8.945 21.836 1.00 93.50 102 ILE A C 1
ATOM 737 O O . ILE A 1 102 ? -28.140 -8.236 22.834 1.00 93.50 102 ILE A O 1
ATOM 741 N N . GLU A 1 103 ? -28.650 -10.212 21.900 1.00 94.25 103 GLU A N 1
ATOM 742 C CA . GLU A 1 103 ? -29.035 -10.853 23.156 1.00 94.25 103 GLU A CA 1
ATOM 743 C C . GLU A 1 103 ? -27.847 -11.000 24.119 1.00 94.25 103 GLU A C 1
ATOM 745 O O . GLU A 1 103 ? -27.990 -10.767 25.318 1.00 94.25 103 GLU A O 1
ATOM 750 N N . SER A 1 104 ? -26.656 -11.323 23.607 1.00 93.06 104 SER A N 1
ATOM 751 C CA . SER A 1 104 ? -25.431 -11.348 24.411 1.00 93.06 104 SER A CA 1
ATOM 752 C C . SER A 1 104 ? -25.129 -9.973 25.012 1.00 93.06 104 SER A C 1
ATOM 754 O O . SER A 1 104 ? -24.894 -9.869 26.214 1.00 93.06 104 SER A O 1
ATOM 756 N N . ASN A 1 105 ? -25.187 -8.911 24.205 1.00 93.56 105 ASN A N 1
ATOM 757 C CA . ASN A 1 105 ? -24.941 -7.545 24.668 1.00 93.56 105 ASN A CA 1
ATOM 758 C C . ASN A 1 105 ? -25.968 -7.107 25.714 1.00 93.56 105 ASN A C 1
ATOM 760 O O . ASN A 1 105 ? -25.593 -6.491 26.706 1.00 93.56 105 ASN A O 1
ATOM 764 N N . ARG A 1 106 ? -27.244 -7.474 25.532 1.00 96.19 106 ARG A N 1
ATOM 765 C CA . ARG A 1 106 ? -28.299 -7.204 26.515 1.00 96.19 106 ARG A CA 1
ATOM 766 C C . ARG A 1 106 ? -27.984 -7.849 27.864 1.00 96.19 106 ARG A C 1
ATOM 768 O O . ARG A 1 106 ? -28.069 -7.181 28.884 1.00 96.19 106 ARG A O 1
ATOM 775 N N . ARG A 1 107 ? -27.575 -9.123 27.882 1.00 95.19 107 ARG A N 1
ATOM 776 C CA . ARG A 1 107 ? -27.209 -9.819 29.131 1.00 95.19 107 ARG A CA 1
ATOM 777 C C . ARG A 1 107 ? -25.988 -9.209 29.808 1.00 95.19 107 ARG A C 1
ATOM 779 O O . ARG A 1 107 ? -25.942 -9.165 31.033 1.00 95.19 107 ARG A O 1
ATOM 786 N N . VAL A 1 108 ? -25.004 -8.768 29.023 1.00 94.44 108 VAL A N 1
ATOM 787 C CA . VAL A 1 108 ? -23.818 -8.081 29.550 1.00 94.44 108 VAL A CA 1
ATOM 788 C C . VAL A 1 108 ? -24.209 -6.744 30.177 1.00 94.44 108 VAL A C 1
ATOM 790 O O . VAL A 1 108 ? -23.788 -6.477 31.297 1.00 94.44 108 VAL A O 1
ATOM 793 N N . ASP A 1 109 ? -25.045 -5.944 29.510 1.00 95.25 109 ASP A N 1
ATOM 794 C CA . ASP A 1 109 ? -25.525 -4.665 30.047 1.00 95.25 109 ASP A CA 1
ATOM 795 C C . ASP A 1 109 ? -26.368 -4.864 31.313 1.00 95.25 109 ASP A C 1
ATOM 797 O O . ASP A 1 109 ? -26.104 -4.242 32.334 1.00 95.25 109 ASP A O 1
ATOM 801 N N . GLU A 1 110 ? -27.309 -5.809 31.310 1.00 94.50 110 GLU A N 1
ATOM 802 C CA . GLU A 1 110 ? -28.104 -6.137 32.500 1.00 94.50 110 GLU A CA 1
ATOM 803 C C . GLU A 1 110 ? -27.231 -6.616 33.663 1.00 94.50 110 GLU A C 1
ATOM 805 O O . GLU A 1 110 ? -27.429 -6.193 34.803 1.00 94.50 110 GLU A O 1
ATOM 810 N N . GLY A 1 111 ? -26.236 -7.460 33.377 1.00 94.44 111 GLY A N 1
ATOM 811 C CA . GLY A 1 111 ? -25.249 -7.893 34.360 1.00 94.44 111 GLY A CA 1
ATOM 812 C C . GLY A 1 111 ? -24.429 -6.727 34.906 1.00 94.44 111 GLY A C 1
ATOM 813 O O . GLY A 1 111 ? -24.187 -6.674 36.107 1.00 94.44 111 GLY A O 1
ATOM 814 N N . TRP A 1 112 ? -24.053 -5.772 34.053 1.00 92.62 112 TRP A N 1
ATOM 815 C CA . TRP A 1 112 ? -23.326 -4.569 34.447 1.00 92.62 112 TRP A CA 1
ATOM 816 C C . TRP A 1 112 ? -24.173 -3.640 35.324 1.00 92.62 112 TRP A C 1
ATOM 818 O O . TRP A 1 112 ? -23.722 -3.223 36.389 1.00 92.62 112 TRP A O 1
ATOM 828 N N . GLN A 1 113 ? -25.416 -3.358 34.927 1.00 93.19 113 GLN A N 1
ATOM 829 C CA . GLN A 1 113 ? -26.342 -2.490 35.666 1.00 93.19 113 GLN A CA 1
ATOM 830 C C . GLN A 1 113 ? -26.784 -3.088 37.010 1.00 93.19 113 GLN A C 1
ATOM 832 O O . GLN A 1 113 ? -27.148 -2.346 37.920 1.00 93.19 113 GLN A O 1
ATOM 837 N N . ALA A 1 114 ? -26.758 -4.417 37.153 1.00 94.19 114 ALA A N 1
ATOM 838 C CA . ALA A 1 114 ? -27.087 -5.097 38.405 1.00 94.19 114 ALA A CA 1
ATOM 839 C C . ALA A 1 114 ? -25.985 -4.985 39.475 1.00 94.19 114 ALA A C 1
ATOM 841 O O . ALA A 1 114 ? -26.255 -5.228 40.653 1.00 94.19 114 ALA A O 1
ATOM 842 N N . LEU A 1 115 ? -24.755 -4.635 39.086 1.00 93.38 115 LEU A N 1
ATOM 843 C CA . LEU A 1 115 ? -23.650 -4.427 40.019 1.00 93.38 115 LEU A CA 1
ATOM 844 C C . LEU A 1 115 ? -23.850 -3.141 40.818 1.00 93.38 115 LEU A C 1
ATOM 846 O O . LEU A 1 115 ? -24.309 -2.120 40.303 1.00 93.38 115 LEU A O 1
ATOM 850 N N . SER A 1 116 ? -23.421 -3.155 42.077 1.00 94.88 116 SER A N 1
ATOM 851 C CA . SER A 1 116 ? -23.315 -1.919 42.842 1.00 94.88 116 SER A CA 1
ATOM 852 C C . SER A 1 116 ? -22.225 -1.003 42.257 1.00 94.88 116 SER A C 1
ATOM 854 O O . SER A 1 116 ? -21.258 -1.485 41.657 1.00 94.88 116 SER A O 1
ATOM 856 N N . PRO A 1 117 ? -22.294 0.320 42.494 1.00 93.50 117 PRO A N 1
ATOM 857 C CA . PRO A 1 117 ? -21.257 1.248 42.036 1.00 93.50 117 PRO A CA 1
ATOM 858 C C . PRO A 1 117 ? -19.841 0.878 42.509 1.00 93.50 117 PRO A C 1
ATOM 860 O O . PRO A 1 117 ? -18.867 1.101 41.794 1.00 93.50 117 PRO A O 1
ATOM 863 N N . ALA A 1 118 ? -19.715 0.279 43.700 1.00 92.38 118 ALA A N 1
ATOM 864 C CA . ALA A 1 118 ? -18.431 -0.174 44.236 1.00 92.38 118 ALA A CA 1
ATOM 865 C C . ALA A 1 118 ? -17.874 -1.390 43.474 1.00 92.38 118 ALA A C 1
ATOM 867 O O . ALA A 1 118 ? -16.670 -1.471 43.235 1.00 92.38 118 ALA A O 1
ATOM 868 N N . GLU A 1 119 ? -18.738 -2.318 43.061 1.00 93.62 119 GLU A N 1
ATOM 869 C CA . GLU A 1 119 ? -18.345 -3.491 42.272 1.00 93.62 119 GLU A CA 1
ATOM 870 C C . GLU A 1 119 ? -17.992 -3.112 40.831 1.00 93.62 119 GLU A C 1
ATOM 872 O O . GLU A 1 119 ? -17.008 -3.621 40.294 1.00 93.62 119 GLU A O 1
ATOM 877 N N . GLN A 1 120 ? -18.733 -2.176 40.230 1.00 92.75 120 GLN A N 1
ATOM 878 C CA . GLN A 1 120 ? -18.389 -1.608 38.923 1.00 92.75 120 GLN A CA 1
ATOM 879 C C . GLN A 1 120 ? -17.012 -0.932 38.964 1.00 92.75 120 GLN A C 1
ATOM 881 O O . GLN A 1 120 ? -16.154 -1.226 38.133 1.00 92.75 120 GLN A O 1
ATOM 886 N N . ALA A 1 121 ? -16.760 -0.088 39.973 1.00 91.12 121 ALA A N 1
ATOM 887 C CA . ALA A 1 121 ? -15.468 0.575 40.155 1.00 91.12 121 ALA A CA 1
ATOM 888 C C . ALA A 1 121 ? -14.316 -0.428 40.346 1.00 91.12 121 ALA A C 1
ATOM 890 O O . ALA A 1 121 ? -13.236 -0.247 39.785 1.00 91.12 121 ALA A O 1
ATOM 891 N N . ALA A 1 122 ? -14.547 -1.514 41.090 1.00 92.44 122 ALA A N 1
ATOM 892 C CA . ALA A 1 122 ? -13.551 -2.566 41.279 1.00 92.44 122 ALA A CA 1
ATOM 893 C C . ALA A 1 122 ? -13.223 -3.312 39.973 1.00 92.44 122 ALA A C 1
ATOM 895 O O . ALA A 1 122 ? -12.057 -3.645 39.746 1.00 92.44 122 ALA A O 1
ATOM 896 N N . GLN A 1 123 ? -14.219 -3.555 39.113 1.00 90.06 123 GLN A N 1
ATOM 897 C CA . GLN A 1 123 ? -14.014 -4.182 37.803 1.00 90.06 123 GLN A CA 1
ATOM 898 C C . GLN A 1 123 ? -13.282 -3.256 36.829 1.00 90.06 123 GLN A C 1
ATOM 900 O O . GLN A 1 123 ? -12.320 -3.698 36.203 1.00 90.06 123 GLN A O 1
ATOM 905 N N . ILE A 1 124 ? -13.654 -1.973 36.765 1.00 91.44 124 ILE A N 1
ATOM 906 C CA . ILE A 1 124 ? -12.938 -0.964 35.962 1.00 91.44 124 ILE A CA 1
ATOM 907 C C . ILE A 1 124 ? -11.467 -0.912 36.386 1.00 91.44 124 ILE A C 1
ATOM 909 O O . ILE A 1 124 ? -10.578 -1.118 35.564 1.00 91.44 124 ILE A O 1
ATOM 913 N N . ALA A 1 125 ? -11.201 -0.784 37.688 1.00 87.19 125 ALA A N 1
ATOM 914 C CA . ALA A 1 125 ? -9.840 -0.741 38.220 1.00 87.19 125 ALA A CA 1
ATOM 915 C C . ALA A 1 125 ? -9.048 -2.050 38.014 1.00 87.19 125 ALA A C 1
ATOM 917 O O . ALA A 1 125 ? -7.820 -2.063 38.139 1.00 87.19 125 ALA A O 1
ATOM 918 N N . ALA A 1 126 ? -9.718 -3.183 37.778 1.00 88.06 126 ALA A N 1
ATOM 919 C CA . ALA A 1 126 ? -9.067 -4.452 37.452 1.00 88.06 126 ALA A CA 1
ATOM 920 C C . ALA A 1 126 ? -8.674 -4.527 35.967 1.00 88.06 126 ALA A C 1
ATOM 922 O O . ALA A 1 126 ? -7.579 -5.002 35.655 1.00 88.06 126 ALA A O 1
ATOM 923 N N . VAL A 1 127 ? -9.530 -4.019 35.073 1.00 88.56 127 VAL A N 1
ATOM 924 C CA . VAL A 1 127 ? -9.224 -3.881 33.641 1.00 88.56 127 VAL A CA 1
ATOM 925 C C . VAL A 1 127 ? -8.074 -2.897 33.452 1.00 88.56 127 VAL A C 1
ATOM 927 O O . VAL A 1 127 ? -7.064 -3.266 32.861 1.00 88.56 127 VAL A O 1
ATOM 930 N N . GLU A 1 128 ? -8.142 -1.719 34.075 1.00 83.94 128 GLU A N 1
ATOM 931 C CA . GLU A 1 128 ? -7.087 -0.700 33.997 1.00 83.94 128 GLU A CA 1
ATOM 932 C C . GLU A 1 128 ? -5.725 -1.221 34.472 1.00 83.94 128 GLU A C 1
ATOM 934 O O . GLU A 1 128 ? -4.705 -0.931 33.856 1.00 83.94 128 GLU A O 1
ATOM 939 N N . ARG A 1 129 ? -5.681 -2.046 35.527 1.00 80.00 129 ARG A N 1
ATOM 940 C CA . ARG A 1 129 ? -4.435 -2.694 35.981 1.00 80.00 129 ARG A CA 1
ATOM 941 C C . ARG A 1 129 ? -3.921 -3.768 35.027 1.00 80.00 129 ARG A C 1
ATOM 943 O O . ARG A 1 129 ? -2.725 -4.040 35.017 1.00 80.00 129 ARG A O 1
ATOM 950 N N . THR A 1 130 ? -4.807 -4.411 34.275 1.00 83.19 130 THR A N 1
ATOM 951 C CA . THR A 1 130 ? -4.425 -5.426 33.286 1.00 83.19 130 THR A CA 1
ATOM 952 C C . THR A 1 130 ? -3.877 -4.767 32.025 1.00 83.19 130 THR A C 1
ATOM 954 O O . THR A 1 130 ? -2.863 -5.208 31.491 1.00 83.19 130 THR A O 1
ATOM 957 N N . GLU A 1 131 ? -4.522 -3.692 31.574 1.00 81.31 131 GLU A N 1
ATOM 958 C CA . GLU A 1 131 ? -4.116 -2.921 30.396 1.00 81.31 131 GLU A CA 1
ATOM 959 C C . GLU A 1 131 ? -2.903 -2.026 30.680 1.00 81.31 131 GLU A C 1
ATOM 961 O O . GLU A 1 131 ? -2.063 -1.822 29.805 1.00 81.31 131 GLU A O 1
ATOM 966 N N . ASN A 1 132 ? -2.771 -1.543 31.917 1.00 75.81 132 ASN A N 1
ATOM 967 C CA . ASN A 1 132 ? -1.639 -0.760 32.389 1.00 75.81 132 ASN A CA 1
ATOM 968 C C . ASN A 1 132 ? -1.016 -1.379 33.661 1.00 75.81 132 ASN A C 1
ATOM 970 O O . ASN A 1 132 ? -1.203 -0.873 34.774 1.00 75.81 132 ASN A O 1
ATOM 974 N N . PRO A 1 133 ? -0.229 -2.464 33.519 1.00 62.62 133 PRO A N 1
ATOM 975 C CA . PRO A 1 133 ? 0.407 -3.141 34.651 1.00 62.62 133 PRO A CA 1
ATOM 976 C C . PRO A 1 133 ? 1.508 -2.305 35.327 1.00 62.62 133 PRO A C 1
ATOM 978 O O . PRO A 1 133 ? 2.002 -2.696 36.383 1.00 62.62 133 PRO A O 1
ATOM 981 N N . GLY A 1 134 ? 1.898 -1.170 34.731 1.00 61.25 134 GLY A N 1
ATOM 982 C CA . GLY A 1 134 ? 2.934 -0.267 35.234 1.00 61.25 134 GLY A CA 1
ATOM 983 C C . GLY A 1 134 ? 2.442 0.846 36.165 1.00 61.25 134 GLY A C 1
ATOM 984 O O . GLY A 1 134 ? 3.270 1.619 36.635 1.00 61.25 134 GLY A O 1
ATOM 985 N N . GLY A 1 135 ? 1.135 0.949 36.444 1.00 60.25 135 GLY A N 1
ATOM 986 C CA . GLY A 1 135 ? 0.581 2.094 37.181 1.00 60.25 135 GLY A CA 1
ATOM 987 C C . GLY A 1 135 ? 0.678 3.413 36.390 1.00 60.25 135 GLY A C 1
ATOM 988 O O . GLY A 1 135 ? 1.119 3.414 35.237 1.00 60.25 135 GLY A O 1
ATOM 989 N N . PRO A 1 136 ? 0.226 4.555 36.950 1.00 56.28 136 PRO A N 1
ATOM 990 C CA . PRO A 1 136 ? 0.499 5.854 36.341 1.00 56.28 136 PRO A CA 1
ATOM 991 C C . PRO A 1 136 ? 2.013 5.983 36.206 1.00 56.28 136 PRO A C 1
ATOM 993 O O . PRO A 1 136 ? 2.728 5.792 37.183 1.00 56.28 136 PRO A O 1
ATOM 996 N N . CYS A 1 137 ? 2.473 6.223 34.981 1.00 50.00 137 CYS A N 1
ATOM 997 C CA . CYS A 1 137 ? 3.872 6.202 34.595 1.00 50.00 137 CYS A CA 1
ATOM 998 C C . CYS A 1 137 ? 4.795 6.755 35.697 1.00 50.00 137 CYS A C 1
ATOM 1000 O O . CYS A 1 137 ? 4.787 7.955 35.965 1.00 50.00 137 CYS A O 1
ATOM 1002 N N . ASP A 1 138 ? 5.653 5.899 36.259 1.00 51.25 138 ASP A N 1
ATOM 1003 C CA . ASP A 1 138 ? 6.839 6.275 37.047 1.00 51.25 138 ASP A CA 1
ATOM 1004 C C . ASP A 1 138 ? 7.907 6.928 36.137 1.00 51.25 138 ASP A C 1
ATOM 1006 O O . ASP A 1 138 ? 9.106 6.645 36.192 1.00 51.25 138 ASP A O 1
ATOM 1010 N N . CYS A 1 139 ? 7.495 7.813 35.228 1.00 48.66 139 CYS A N 1
ATOM 1011 C CA . CYS A 1 139 ? 8.429 8.696 34.561 1.00 48.66 139 CYS A CA 1
ATOM 1012 C C . CYS A 1 139 ? 8.870 9.744 35.584 1.00 48.66 139 CYS A C 1
ATOM 1014 O O . CYS A 1 139 ? 8.106 10.630 35.962 1.00 48.66 139 CYS A O 1
ATOM 1016 N N . ALA A 1 140 ? 10.141 9.670 35.983 1.00 50.09 140 ALA A N 1
ATOM 1017 C CA . ALA A 1 140 ? 10.841 10.602 36.871 1.00 50.09 140 ALA A CA 1
ATOM 1018 C C . ALA A 1 140 ? 10.881 12.077 36.383 1.00 50.09 140 ALA A C 1
ATOM 1020 O O . ALA A 1 140 ? 11.681 12.863 36.877 1.00 50.09 140 ALA A O 1
ATOM 1021 N N . ASN A 1 141 ? 10.036 12.459 35.420 1.00 48.09 141 ASN A N 1
ATOM 1022 C CA . ASN A 1 141 ? 10.002 13.760 34.758 1.00 48.09 141 ASN A CA 1
ATOM 1023 C C . ASN A 1 141 ? 8.632 14.467 34.802 1.00 48.09 141 ASN A C 1
ATOM 1025 O O . ASN A 1 141 ? 8.491 15.516 34.185 1.00 48.09 141 ASN A O 1
ATOM 1029 N N . CYS A 1 142 ? 7.635 13.961 35.537 1.00 45.22 142 CYS A N 1
ATOM 1030 C CA . CYS A 1 142 ? 6.345 14.656 35.711 1.00 45.22 142 CYS A CA 1
ATOM 1031 C C . CYS A 1 142 ? 6.321 15.666 36.877 1.00 45.22 142 CYS A C 1
ATOM 1033 O O . CYS A 1 142 ? 5.249 16.038 37.348 1.00 45.22 142 CYS A O 1
ATOM 1035 N N . TYR A 1 143 ? 7.481 16.128 37.352 1.00 41.72 143 TYR A N 1
ATOM 1036 C CA . TYR A 1 143 ? 7.539 17.270 38.264 1.00 41.72 143 TYR A CA 1
ATOM 1037 C C . TYR A 1 143 ? 7.393 18.550 37.431 1.00 41.72 143 TYR A C 1
ATOM 1039 O O . TYR A 1 143 ? 8.377 19.064 36.906 1.00 41.72 143 TYR A O 1
ATOM 1047 N N . GLU A 1 144 ? 6.174 19.069 37.290 1.00 54.19 144 GLU A N 1
ATOM 1048 C CA . GLU A 1 144 ? 6.018 20.503 37.037 1.00 54.19 144 GLU A CA 1
ATOM 1049 C C . GLU A 1 144 ? 6.541 21.230 38.289 1.00 54.19 144 GLU A C 1
ATOM 1051 O O . GLU A 1 144 ? 5.993 21.033 39.381 1.00 54.19 144 GLU A O 1
ATOM 1056 N N . PRO A 1 145 ? 7.625 22.023 38.217 1.00 44.56 145 PRO A N 1
ATOM 1057 C CA . PRO A 1 145 ? 7.945 22.910 39.318 1.00 44.56 145 PRO A CA 1
ATOM 1058 C C . PRO A 1 145 ? 6.847 23.970 39.378 1.00 44.56 145 PRO A C 1
ATOM 1060 O O . PRO A 1 145 ? 6.595 24.661 38.396 1.00 44.56 145 PRO A O 1
ATOM 1063 N N . ALA A 1 146 ? 6.191 24.084 40.533 1.00 49.09 146 ALA A N 1
ATOM 1064 C CA . ALA A 1 146 ? 5.284 25.186 40.813 1.00 49.09 146 ALA A CA 1
ATOM 1065 C C . ALA A 1 146 ? 6.008 26.510 40.522 1.00 49.09 146 ALA A C 1
ATOM 1067 O O . ALA A 1 146 ? 7.008 26.822 41.180 1.00 49.09 146 ALA A O 1
ATOM 1068 N N . ASP A 1 147 ? 5.519 27.238 39.516 1.00 50.62 147 ASP A N 1
ATOM 1069 C CA . ASP A 1 147 ? 6.003 28.567 39.166 1.00 50.62 147 ASP A CA 1
ATOM 1070 C C . ASP A 1 147 ? 5.996 29.464 40.410 1.00 50.62 147 ASP A C 1
ATOM 1072 O O . ASP A 1 147 ? 5.037 29.505 41.189 1.00 50.62 147 ASP A O 1
ATOM 1076 N N . ARG A 1 148 ? 7.127 30.140 40.598 1.00 46.22 148 ARG A N 1
ATOM 1077 C CA . ARG A 1 148 ? 7.397 31.118 41.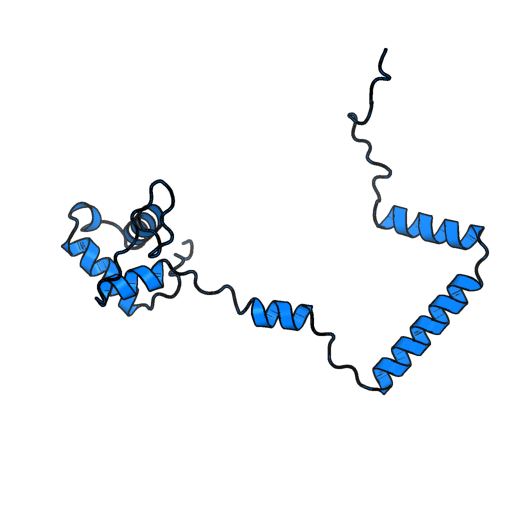648 1.00 46.22 148 ARG A CA 1
ATOM 1078 C C . ARG A 1 148 ? 7.121 32.524 41.143 1.00 46.22 148 ARG A C 1
ATOM 1080 O O . ARG A 1 148 ? 7.478 32.790 39.975 1.00 46.22 148 ARG A O 1
#

Secondary structure (DSSP, 8-state):
------TT--HHHHHHHHHHHHHH-TTTSSS-HHHHHHHHHHHEE-TT---TT-EE----S-HHHHHHHHHHSPPP-TTHHHHHHHHHSPP---HHHHHHHHHHHHHHHHHHHTS-HHHHHHHHHHHHHHH-TT-S---TT-------

Radius of gyration: 29.59 Å; chains: 1; bounding box: 61×46×69 Å

pLDDT: mean 78.57, std 15.42, range [41.72, 96.19]

Foldseek 3Di:
DPDQFQAQADPVLLVVLLVVCLVPDVVSVPDDSSVSLVVLLQAEDDVPPDDPRHDYQDPPVDSNSVSSNRRNHHNPPPPPVVVVVVVPDDDDDDPVRVVVVVVVVVVVVVVLVPDDPVVNVVVVVVVCCVVPVCPPDPPVPPDPPDDD